Protein AF-A0A944F4M1-F1 (afdb_monomer)

Structure (mmCIF, N/CA/C/O backbone):
data_AF-A0A944F4M1-F1
#
_entry.id   AF-A0A944F4M1-F1
#
loop_
_atom_site.group_PDB
_atom_site.id
_atom_site.type_symbol
_atom_site.label_atom_id
_atom_site.label_alt_id
_atom_site.label_comp_id
_atom_site.label_asym_id
_atom_site.label_entity_id
_atom_site.label_seq_id
_atom_site.pdbx_PDB_ins_code
_atom_site.Cartn_x
_atom_site.Cartn_y
_atom_site.Cartn_z
_atom_site.occupancy
_atom_site.B_iso_or_equiv
_atom_site.auth_seq_id
_atom_site.auth_comp_id
_atom_site.auth_asym_id
_atom_site.auth_atom_id
_atom_site.pdbx_PDB_model_num
ATOM 1 N N . MET A 1 1 ? -13.261 4.292 -7.792 1.00 77.94 1 MET A N 1
ATOM 2 C CA . MET A 1 1 ? -12.041 3.896 -7.041 1.00 77.94 1 MET A CA 1
ATOM 3 C C . MET A 1 1 ? -10.824 4.730 -7.430 1.00 77.94 1 MET A C 1
ATOM 5 O O . MET A 1 1 ? -10.264 5.357 -6.546 1.00 77.94 1 MET A O 1
ATOM 9 N N . TRP A 1 2 ? -10.434 4.804 -8.712 1.00 87.19 2 TRP A N 1
ATOM 10 C CA . TRP A 1 2 ? -9.307 5.656 -9.142 1.00 87.19 2 TRP A CA 1
ATOM 11 C C . TRP A 1 2 ? -9.443 7.120 -8.691 1.00 87.19 2 TRP A C 1
ATOM 13 O O . TRP A 1 2 ? -8.500 7.665 -8.137 1.00 87.19 2 TRP A O 1
ATOM 23 N N . GLU A 1 3 ? -10.626 7.715 -8.842 1.00 89.75 3 GLU A N 1
ATOM 24 C CA . GLU A 1 3 ? -10.903 9.111 -8.458 1.00 89.75 3 GLU A CA 1
ATOM 25 C C . GLU A 1 3 ? -10.660 9.403 -6.971 1.00 89.75 3 GLU A C 1
ATOM 27 O O . GLU A 1 3 ? -10.276 10.510 -6.616 1.00 89.75 3 GLU A O 1
ATOM 32 N N . VAL A 1 4 ? -10.827 8.396 -6.108 1.00 89.00 4 VAL A N 1
ATOM 33 C CA . VAL A 1 4 ? -10.556 8.502 -4.667 1.00 89.00 4 VAL A CA 1
ATOM 34 C C . VAL A 1 4 ? -9.061 8.377 -4.384 1.00 89.00 4 VAL A C 1
ATOM 36 O O . VAL A 1 4 ? -8.522 9.085 -3.542 1.00 89.00 4 VAL A O 1
ATOM 39 N N . ILE A 1 5 ? -8.374 7.476 -5.088 1.00 91.19 5 ILE A N 1
ATOM 40 C CA . ILE A 1 5 ? -6.970 7.151 -4.813 1.00 91.19 5 ILE A CA 1
ATOM 41 C C . ILE A 1 5 ? -6.024 8.185 -5.420 1.00 91.19 5 ILE A C 1
ATOM 43 O O . ILE A 1 5 ? -5.050 8.562 -4.776 1.00 91.19 5 ILE A O 1
ATOM 47 N N . GLN A 1 6 ? -6.301 8.654 -6.639 1.00 90.81 6 GLN A N 1
ATOM 48 C CA . GLN A 1 6 ? -5.462 9.610 -7.364 1.00 90.81 6 GLN A CA 1
ATOM 49 C C . GLN A 1 6 ? -5.001 10.803 -6.504 1.00 90.81 6 GLN A C 1
ATOM 51 O O . GLN A 1 6 ? -3.796 11.059 -6.498 1.00 90.81 6 GLN A O 1
ATOM 56 N N . PRO A 1 7 ? -5.878 11.529 -5.779 1.00 91.94 7 PRO A N 1
ATOM 57 C CA . PRO A 1 7 ? -5.453 12.683 -4.981 1.00 91.94 7 PRO A CA 1
ATOM 58 C C . PRO A 1 7 ? -4.587 12.314 -3.767 1.00 91.94 7 PRO A C 1
ATOM 60 O O . PRO A 1 7 ? -3.880 13.171 -3.245 1.00 91.94 7 PRO A O 1
ATOM 63 N N . LEU A 1 8 ? -4.617 11.056 -3.317 1.00 90.88 8 LEU A N 1
ATOM 64 C CA . LEU A 1 8 ? -3.824 10.572 -2.181 1.00 90.88 8 LEU A CA 1
ATOM 65 C C . LEU A 1 8 ? -2.410 10.150 -2.591 1.00 90.88 8 LEU A C 1
ATOM 67 O O . LEU A 1 8 ? -1.521 10.030 -1.741 1.00 90.88 8 LEU A O 1
ATOM 71 N N . LEU A 1 9 ? -2.193 9.911 -3.887 1.00 89.50 9 LEU A N 1
ATOM 72 C CA . LEU A 1 9 ? -0.884 9.547 -4.400 1.00 89.50 9 LEU A CA 1
ATOM 73 C C . LEU A 1 9 ? 0.097 10.716 -4.234 1.00 89.50 9 LEU A C 1
ATOM 75 O O . LEU A 1 9 ? -0.278 11.882 -4.371 1.00 89.50 9 LEU A O 1
ATOM 79 N N . PRO A 1 10 ? 1.376 10.431 -3.940 1.00 84.81 10 PRO A N 1
ATOM 80 C CA . PRO A 1 10 ? 2.358 11.473 -3.698 1.00 84.81 10 PRO A CA 1
ATOM 81 C C . PRO A 1 10 ? 2.512 12.369 -4.930 1.00 84.81 10 PRO A C 1
ATOM 83 O O . PRO A 1 10 ? 2.929 11.910 -6.001 1.00 84.81 10 PRO A O 1
ATOM 86 N N . VAL A 1 11 ? 2.216 13.660 -4.746 1.00 78.19 11 VAL A N 1
ATOM 87 C CA . VAL A 1 11 ? 2.408 14.685 -5.773 1.00 78.19 11 VAL A CA 1
ATOM 88 C C . VAL A 1 11 ? 3.885 14.740 -6.134 1.00 78.19 11 VAL A C 1
ATOM 90 O O . VAL A 1 11 ? 4.774 14.798 -5.281 1.00 78.19 11 VAL A O 1
ATOM 93 N N . ARG A 1 12 ? 4.154 14.675 -7.434 1.00 71.12 12 ARG A N 1
ATOM 94 C CA . ARG A 1 12 ? 5.515 14.648 -7.953 1.00 71.12 12 ARG A CA 1
ATOM 95 C C . ARG A 1 12 ? 6.082 16.058 -7.947 1.00 71.12 12 ARG A C 1
ATOM 97 O O . ARG A 1 12 ? 5.640 16.904 -8.715 1.00 71.12 12 ARG A O 1
ATOM 104 N N . ASP A 1 13 ? 7.116 16.272 -7.147 1.00 68.81 13 ASP A N 1
ATOM 105 C CA . ASP A 1 13 ? 7.935 17.469 -7.261 1.00 68.81 13 ASP A CA 1
ATOM 106 C C . ASP A 1 13 ? 9.000 17.258 -8.348 1.00 68.81 13 ASP A C 1
ATOM 108 O O . ASP A 1 13 ? 10.052 16.669 -8.104 1.00 68.81 13 ASP A O 1
ATOM 112 N N . LEU A 1 14 ? 8.702 17.702 -9.573 1.00 67.81 14 LEU A N 1
ATOM 113 C CA . LEU A 1 14 ? 9.633 17.625 -10.707 1.00 67.81 14 LEU A CA 1
ATOM 114 C C . LEU A 1 14 ? 10.860 18.538 -10.525 1.00 67.81 14 LEU A C 1
ATOM 116 O O . LEU A 1 14 ? 11.856 18.355 -11.221 1.00 67.81 14 LEU A O 1
ATOM 120 N N . ARG A 1 15 ? 10.817 19.494 -9.582 1.00 66.06 15 ARG A N 1
ATOM 121 C CA . ARG A 1 15 ? 11.923 20.424 -9.301 1.00 66.06 15 ARG A CA 1
ATOM 122 C C . ARG A 1 15 ? 13.016 19.780 -8.456 1.00 66.06 15 ARG A C 1
ATOM 124 O O . ARG A 1 15 ? 14.172 20.165 -8.569 1.00 66.06 15 ARG A O 1
ATOM 131 N N . LYS A 1 16 ? 12.678 18.759 -7.661 1.00 65.25 16 LYS A N 1
ATOM 132 C CA . LYS A 1 16 ? 13.641 17.963 -6.874 1.00 65.25 16 LYS A CA 1
ATOM 133 C C . LYS A 1 16 ? 14.466 16.983 -7.718 1.00 65.25 16 LYS A C 1
ATOM 135 O O . LYS A 1 16 ? 15.233 16.196 -7.170 1.00 65.25 16 LYS A O 1
ATOM 140 N N . GLY A 1 17 ? 14.323 17.041 -9.042 1.00 56.00 17 GLY A N 1
ATOM 141 C CA . GLY A 1 17 ? 14.963 16.122 -9.968 1.00 56.00 17 GLY A CA 1
ATOM 142 C C . GLY A 1 17 ? 14.276 14.756 -10.010 1.00 56.00 17 GLY A C 1
ATOM 143 O O . GLY A 1 17 ? 13.506 14.364 -9.132 1.00 56.00 17 GLY A O 1
ATOM 144 N N . GLY A 1 18 ? 14.551 14.025 -11.085 1.00 61.06 18 GLY A N 1
ATOM 145 C CA . GLY A 1 18 ? 13.953 12.726 -11.373 1.00 61.06 18 GLY A CA 1
ATOM 146 C C . GLY A 1 18 ? 13.394 12.692 -12.787 1.00 61.06 18 GLY A C 1
ATOM 147 O O . GLY A 1 18 ? 12.592 13.540 -13.172 1.00 61.06 18 GLY A O 1
ATOM 148 N N . GLY A 1 19 ? 13.828 11.702 -13.565 1.00 62.22 19 GLY A N 1
ATOM 149 C CA . GLY A 1 19 ? 13.368 11.525 -14.938 1.00 62.22 19 GLY A CA 1
ATOM 150 C C . GLY A 1 19 ? 11.849 11.357 -15.042 1.00 62.22 19 GLY A C 1
ATOM 151 O O . GLY A 1 19 ? 11.146 11.028 -14.076 1.00 62.22 19 GLY A O 1
ATOM 152 N N . VAL A 1 20 ? 11.334 11.554 -16.256 1.00 66.44 20 VAL A N 1
ATOM 153 C CA . VAL A 1 20 ? 9.941 11.237 -16.585 1.00 66.44 20 VAL A CA 1
ATOM 154 C C . VAL A 1 20 ? 9.683 9.774 -16.211 1.00 66.44 20 VAL A C 1
ATOM 156 O O . VAL A 1 20 ? 10.492 8.889 -16.497 1.00 66.44 20 VAL A O 1
ATOM 159 N N . ARG A 1 21 ? 8.571 9.503 -15.513 1.00 71.44 21 ARG A N 1
ATOM 160 C CA . ARG A 1 21 ? 8.239 8.116 -15.170 1.00 71.44 21 ARG A CA 1
ATOM 161 C C . ARG A 1 21 ? 7.888 7.414 -16.471 1.00 71.44 21 ARG A C 1
ATOM 163 O O . ARG A 1 21 ? 7.011 7.877 -17.187 1.00 71.44 21 ARG A O 1
ATOM 170 N N . LYS A 1 22 ? 8.517 6.266 -16.712 1.00 80.50 22 LYS A N 1
ATOM 171 C CA . LYS A 1 22 ? 8.159 5.380 -17.824 1.00 80.50 22 LYS A CA 1
ATOM 172 C C . LYS A 1 22 ? 6.710 4.875 -17.734 1.00 80.50 22 LYS A C 1
ATOM 174 O O . LYS A 1 22 ? 6.110 4.576 -18.755 1.00 80.50 22 LYS A O 1
ATOM 179 N N . TYR A 1 23 ? 6.155 4.784 -16.523 1.00 85.06 23 TYR A N 1
ATOM 180 C CA . TYR A 1 23 ? 4.823 4.236 -16.266 1.00 85.06 23 TYR A CA 1
ATOM 181 C C . TYR A 1 23 ? 3.956 5.241 -15.506 1.00 85.06 23 TYR A C 1
ATOM 183 O O . TYR A 1 23 ? 4.428 5.867 -14.552 1.00 85.06 23 TYR A O 1
ATOM 191 N N . GLY A 1 24 ? 2.699 5.379 -15.928 1.00 88.50 24 GLY A N 1
ATOM 192 C CA . GLY A 1 24 ? 1.701 6.195 -15.240 1.00 88.50 24 GLY A CA 1
ATOM 193 C C . GLY A 1 24 ? 1.227 5.558 -13.934 1.00 88.50 24 GLY A C 1
ATOM 194 O O . GLY A 1 24 ? 1.294 4.342 -13.759 1.00 88.50 24 GLY A O 1
ATOM 195 N N . ASP A 1 25 ? 0.716 6.384 -13.026 1.00 89.31 25 ASP A N 1
ATOM 196 C CA . ASP A 1 25 ? 0.320 5.959 -11.677 1.00 89.31 25 ASP A CA 1
ATOM 197 C C . ASP A 1 25 ? -0.833 4.948 -11.683 1.00 89.31 25 ASP A C 1
ATOM 199 O O . ASP A 1 25 ? -0.866 4.036 -10.859 1.00 89.31 25 ASP A O 1
ATOM 203 N N . ARG A 1 26 ? -1.733 5.054 -12.665 1.00 91.88 26 ARG A N 1
ATOM 204 C CA . ARG A 1 26 ? -2.825 4.098 -12.854 1.00 91.88 26 ARG A CA 1
ATOM 205 C C . ARG A 1 26 ? -2.319 2.699 -13.198 1.00 91.88 26 ARG A C 1
ATOM 207 O O . ARG A 1 26 ? -2.710 1.748 -12.542 1.00 91.88 26 ARG A O 1
ATOM 214 N N . LEU A 1 27 ? -1.365 2.587 -14.125 1.00 93.25 27 LEU A N 1
ATOM 215 C CA . LEU A 1 27 ? -0.768 1.298 -14.491 1.00 93.25 27 LEU A CA 1
ATOM 216 C C . LEU A 1 27 ? -0.016 0.658 -13.313 1.00 93.25 27 LEU A C 1
ATOM 218 O O . LEU A 1 27 ? -0.022 -0.564 -13.162 1.00 93.25 27 LEU A O 1
ATOM 222 N N . VAL A 1 28 ? 0.621 1.476 -12.466 1.00 92.56 28 VAL A N 1
ATOM 223 C CA . VAL A 1 28 ? 1.244 1.001 -11.221 1.00 92.56 28 VAL A CA 1
ATOM 224 C C . VAL A 1 28 ? 0.186 0.398 -10.296 1.00 92.56 28 VAL A C 1
ATOM 226 O O . VAL A 1 28 ? 0.374 -0.719 -9.819 1.00 92.56 28 VAL A O 1
ATOM 229 N N . LEU A 1 29 ? -0.925 1.105 -10.064 1.00 93.81 29 LEU A N 1
ATOM 230 C CA . LEU A 1 29 ? -2.020 0.591 -9.239 1.00 93.81 29 LEU A CA 1
ATOM 231 C C . LEU A 1 29 ? -2.647 -0.668 -9.827 1.00 93.81 29 LEU A C 1
ATOM 233 O O . 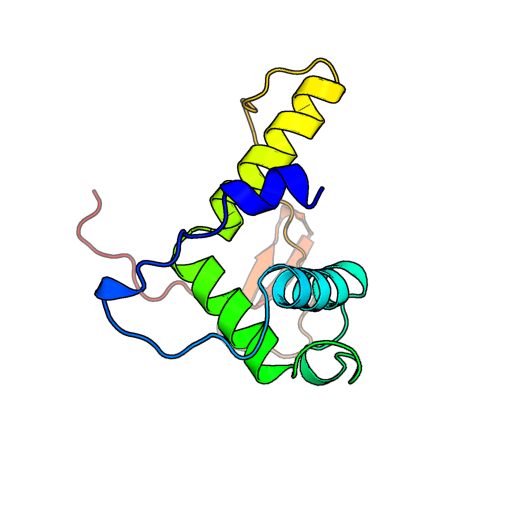LEU A 1 29 ? -2.814 -1.630 -9.090 1.00 93.81 29 LEU A O 1
ATOM 237 N N . ASP A 1 30 ? -2.941 -0.692 -11.126 1.00 95.25 30 ASP A N 1
ATOM 238 C CA . ASP A 1 30 ? -3.543 -1.851 -11.792 1.00 95.25 30 ASP A CA 1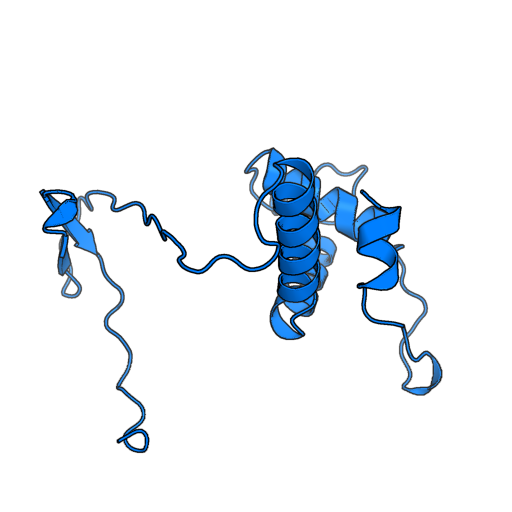
ATOM 239 C C . ASP A 1 30 ? -2.645 -3.089 -11.636 1.00 95.25 30 ASP A C 1
ATOM 241 O O . ASP A 1 30 ? -3.115 -4.168 -11.274 1.00 95.25 30 ASP A O 1
ATOM 245 N N . SER A 1 31 ? -1.327 -2.909 -11.786 1.00 95.75 31 SER A N 1
ATOM 246 C CA . SER A 1 31 ? -0.332 -3.968 -11.572 1.00 95.75 31 SER A CA 1
ATOM 247 C C . SER A 1 31 ? -0.315 -4.475 -10.127 1.00 95.75 31 SER A C 1
ATOM 249 O O . SER A 1 31 ? -0.275 -5.679 -9.884 1.00 95.75 31 SER A O 1
ATOM 251 N N . VAL A 1 32 ? -0.359 -3.568 -9.146 1.00 94.81 32 VAL A N 1
ATOM 252 C CA . VAL A 1 32 ? -0.382 -3.937 -7.723 1.00 94.81 32 VAL A CA 1
ATOM 253 C C . VAL A 1 32 ? -1.700 -4.616 -7.351 1.00 94.81 32 VAL A C 1
ATOM 255 O O . VAL A 1 32 ? -1.692 -5.651 -6.686 1.00 94.81 32 VAL A O 1
ATOM 258 N N . PHE A 1 33 ? -2.834 -4.076 -7.794 1.00 94.50 33 PHE A N 1
ATOM 259 C CA . PHE A 1 33 ? -4.151 -4.637 -7.517 1.00 94.50 33 PHE A CA 1
ATOM 260 C C . PHE A 1 33 ? -4.347 -5.997 -8.161 1.00 94.50 33 PHE A C 1
ATOM 262 O O . PHE A 1 33 ? -4.979 -6.849 -7.543 1.00 94.50 33 PHE A O 1
ATOM 269 N N . TYR A 1 34 ? -3.755 -6.246 -9.329 1.00 96.25 34 TYR A N 1
ATOM 270 C CA . TYR A 1 34 ? -3.742 -7.581 -9.908 1.00 96.25 34 TYR A CA 1
ATOM 271 C C . TYR A 1 34 ? -3.111 -8.599 -8.948 1.00 96.25 34 TYR A C 1
ATOM 273 O O . TYR A 1 34 ? -3.718 -9.632 -8.656 1.00 96.25 34 TYR A O 1
ATOM 281 N N . VAL A 1 35 ? -1.931 -8.294 -8.397 1.00 96.56 35 VAL A N 1
ATOM 282 C CA . VAL A 1 35 ? -1.243 -9.168 -7.429 1.00 96.56 35 VAL A CA 1
ATOM 283 C C . VAL A 1 35 ? -2.070 -9.336 -6.157 1.00 96.56 35 VAL A C 1
ATOM 285 O O . VAL A 1 35 ? -2.272 -10.458 -5.704 1.00 96.56 35 VAL A O 1
ATOM 288 N N . LEU A 1 36 ? -2.596 -8.242 -5.598 1.00 93.31 36 LEU A N 1
ATOM 289 C CA . LEU A 1 36 ? -3.387 -8.283 -4.363 1.00 93.31 36 LEU A CA 1
ATOM 290 C C . LEU A 1 36 ? -4.704 -9.052 -4.529 1.00 93.31 36 LEU A C 1
ATOM 292 O O . LEU A 1 36 ? -5.134 -9.737 -3.605 1.00 93.31 36 LEU A O 1
ATOM 296 N N . ARG A 1 37 ? -5.345 -8.954 -5.698 1.00 94.88 37 ARG A N 1
ATOM 297 C CA . ARG A 1 37 ? -6.615 -9.628 -5.984 1.00 94.88 37 ARG A CA 1
ATOM 298 C C . ARG A 1 37 ? -6.430 -11.107 -6.302 1.00 94.88 37 ARG A C 1
ATOM 300 O O . ARG A 1 37 ? -7.243 -11.914 -5.865 1.00 94.88 37 ARG A O 1
ATOM 307 N N . SER A 1 38 ? -5.411 -11.445 -7.090 1.00 95.62 38 SER A N 1
ATOM 308 C CA . SER A 1 38 ? -5.151 -12.824 -7.522 1.00 95.62 38 SER A CA 1
ATOM 309 C C . SER A 1 38 ? -4.362 -13.640 -6.498 1.00 95.62 38 SER A C 1
ATOM 311 O O . SER A 1 38 ? -4.423 -14.865 -6.522 1.00 95.62 38 SER A O 1
ATOM 313 N N . GLY A 1 39 ? -3.589 -12.982 -5.629 1.00 94.00 39 GLY A N 1
ATOM 314 C CA . GLY A 1 39 ? -2.632 -13.640 -4.743 1.00 94.00 39 GLY A CA 1
ATOM 315 C C . GLY A 1 39 ? -1.442 -14.263 -5.481 1.00 94.00 39 GLY A C 1
ATOM 316 O O . GLY A 1 39 ? -0.715 -15.066 -4.896 1.00 94.00 39 GLY A O 1
ATOM 317 N N . CYS A 1 40 ? -1.232 -13.939 -6.764 1.00 94.44 40 CYS A N 1
ATOM 318 C CA . CYS A 1 40 ? -0.132 -14.507 -7.532 1.00 94.44 40 CYS A CA 1
ATOM 319 C C . CYS A 1 40 ? 1.227 -14.000 -7.028 1.00 94.44 40 CYS A C 1
ATOM 321 O O . CYS A 1 40 ? 1.355 -12.925 -6.441 1.00 94.44 40 CYS A O 1
ATOM 323 N N . GLN A 1 41 ? 2.293 -14.750 -7.303 1.00 96.19 41 GLN A N 1
ATOM 324 C CA . GLN A 1 41 ? 3.645 -14.250 -7.058 1.00 96.19 41 GLN A CA 1
ATOM 325 C C . GLN A 1 41 ? 3.929 -13.049 -7.969 1.00 96.19 41 GLN A C 1
ATOM 327 O O . GLN A 1 41 ? 3.500 -13.036 -9.120 1.00 96.19 41 GLN A O 1
ATOM 332 N N . TRP A 1 42 ? 4.726 -12.080 -7.508 1.00 95.56 42 TRP A N 1
ATOM 333 C CA . TRP A 1 42 ? 5.095 -10.905 -8.314 1.00 95.56 42 TRP A CA 1
ATOM 334 C C . TRP A 1 42 ? 5.652 -11.278 -9.694 1.00 95.56 42 TRP A C 1
ATOM 336 O O . TRP A 1 42 ? 5.274 -10.679 -10.690 1.00 95.56 42 TRP A O 1
ATOM 346 N N . ARG A 1 43 ? 6.495 -12.314 -9.778 1.00 96.06 43 ARG A N 1
ATOM 347 C CA . ARG A 1 43 ? 7.088 -12.787 -11.045 1.00 96.06 43 ARG A CA 1
ATOM 348 C C . ARG A 1 43 ? 6.075 -13.360 -12.044 1.00 96.06 43 ARG A C 1
ATOM 350 O O . ARG A 1 43 ? 6.415 -13.500 -13.211 1.00 96.06 43 ARG A O 1
ATOM 357 N N . MET A 1 44 ? 4.866 -13.678 -11.585 1.00 95.88 44 MET A N 1
ATOM 358 C CA . MET A 1 44 ? 3.760 -14.177 -12.407 1.00 95.88 44 MET A CA 1
ATOM 359 C C . MET A 1 44 ? 2.859 -13.053 -12.924 1.00 95.88 44 MET A C 1
ATOM 361 O O . MET A 1 44 ? 1.830 -13.336 -13.533 1.00 95.88 44 MET A O 1
ATOM 365 N N . LEU A 1 45 ? 3.214 -11.791 -12.668 1.00 96.19 45 LEU A N 1
ATOM 366 C CA . LEU A 1 45 ? 2.470 -10.655 -13.186 1.00 96.19 45 LEU A CA 1
ATOM 367 C C . LEU A 1 45 ? 2.417 -10.722 -14.730 1.00 96.19 45 LEU A C 1
ATOM 369 O O . LEU A 1 45 ? 3.467 -10.893 -15.362 1.00 96.19 45 LEU A O 1
ATOM 373 N N . PRO A 1 46 ? 1.223 -10.604 -15.336 1.00 95.06 46 PRO A N 1
ATOM 374 C CA . PRO A 1 46 ? 1.054 -10.566 -16.783 1.00 95.06 46 PRO A CA 1
ATOM 375 C C . PRO A 1 46 ? 1.903 -9.485 -17.474 1.00 95.06 46 PRO A C 1
ATOM 377 O O . PRO A 1 46 ? 2.223 -8.451 -16.888 1.00 95.06 46 PRO A O 1
ATOM 380 N N . ARG A 1 47 ? 2.297 -9.733 -18.731 1.00 91.44 47 ARG A N 1
ATOM 381 C CA . ARG A 1 47 ? 3.226 -8.866 -19.492 1.00 91.44 47 ARG A CA 1
ATOM 382 C C . ARG A 1 47 ? 2.578 -7.602 -20.069 1.00 91.44 47 ARG A C 1
ATOM 384 O O . ARG A 1 47 ? 3.299 -6.702 -20.485 1.00 91.44 47 ARG A O 1
ATOM 391 N N . ASP A 1 48 ? 1.254 -7.573 -20.141 1.00 93.69 48 ASP A N 1
ATOM 392 C CA . ASP A 1 48 ? 0.424 -6.414 -20.492 1.00 93.69 48 ASP A CA 1
ATOM 393 C C . ASP A 1 48 ? 0.375 -5.370 -19.365 1.00 93.69 48 ASP A C 1
ATOM 395 O O . ASP A 1 48 ? 0.138 -4.188 -19.616 1.00 93.69 48 ASP A O 1
ATOM 399 N N . LEU A 1 49 ? 0.660 -5.791 -18.131 1.00 94.56 49 LEU A N 1
ATOM 400 C CA . LEU A 1 49 ? 0.863 -4.911 -16.987 1.00 94.56 49 LEU A CA 1
ATOM 401 C C . LEU A 1 49 ? 2.325 -4.454 -16.895 1.00 94.56 49 LEU A C 1
ATOM 403 O O . LEU A 1 49 ? 3.178 -4.778 -17.725 1.00 94.56 49 LEU A O 1
ATOM 407 N N . MET A 1 50 ? 2.640 -3.637 -15.887 1.00 93.94 50 MET A N 1
ATOM 408 C CA . MET A 1 50 ? 4.012 -3.169 -15.726 1.00 93.94 50 MET A CA 1
ATOM 409 C C . MET A 1 50 ? 4.946 -4.344 -15.366 1.00 93.94 50 MET A C 1
ATOM 411 O O . MET A 1 50 ? 4.518 -5.283 -14.701 1.00 93.94 50 MET A O 1
ATOM 415 N N . PRO A 1 51 ? 6.245 -4.282 -15.711 1.00 94.81 51 PRO A N 1
ATOM 416 C CA . PRO A 1 51 ? 7.211 -5.287 -15.278 1.00 94.81 51 PRO A CA 1
ATOM 417 C C . PRO A 1 51 ? 7.192 -5.502 -13.760 1.00 94.81 51 PRO A C 1
ATOM 419 O O . PRO A 1 51 ? 7.132 -4.541 -12.985 1.00 94.81 51 PRO A O 1
ATOM 422 N N . TRP A 1 52 ? 7.253 -6.766 -13.334 1.00 95.06 52 TRP A N 1
ATOM 423 C CA . TRP A 1 52 ? 7.072 -7.149 -11.931 1.00 95.06 52 TRP A CA 1
ATOM 424 C C . TRP A 1 52 ? 8.034 -6.440 -10.969 1.00 95.06 52 TRP A C 1
ATOM 426 O O . TRP A 1 52 ? 7.659 -6.100 -9.848 1.00 95.06 52 TRP A O 1
ATOM 436 N N . ASP A 1 53 ? 9.271 -6.197 -11.399 1.00 94.69 53 ASP A N 1
ATOM 437 C CA . ASP A 1 53 ? 10.322 -5.541 -10.624 1.00 94.69 53 ASP A CA 1
ATOM 438 C C . ASP A 1 53 ? 9.987 -4.064 -10.391 1.00 94.69 53 ASP A C 1
ATOM 440 O O . ASP A 1 53 ? 10.132 -3.541 -9.282 1.00 94.69 53 ASP A O 1
ATOM 444 N N . ALA A 1 54 ? 9.461 -3.399 -11.420 1.00 93.25 54 ALA A N 1
ATOM 445 C CA . ALA A 1 54 ? 8.993 -2.030 -11.332 1.00 93.25 54 ALA A CA 1
ATOM 446 C C . ALA A 1 54 ? 7.734 -1.921 -10.457 1.00 93.25 54 ALA A C 1
ATOM 448 O O . ALA A 1 54 ? 7.680 -1.012 -9.624 1.00 93.25 54 ALA A O 1
ATOM 449 N N . ALA A 1 55 ? 6.778 -2.852 -10.585 1.00 94.25 55 ALA A N 1
ATOM 450 C CA . ALA A 1 55 ? 5.579 -2.905 -9.736 1.00 94.25 55 ALA A CA 1
ATOM 451 C C . ALA A 1 55 ? 5.960 -3.060 -8.270 1.00 94.25 55 ALA A C 1
ATOM 453 O O . ALA A 1 55 ? 5.569 -2.254 -7.425 1.00 94.25 55 ALA A O 1
ATOM 454 N N . HIS A 1 56 ? 6.804 -4.048 -7.980 1.00 94.56 56 HIS A N 1
ATOM 455 C CA . HIS A 1 56 ? 7.256 -4.333 -6.630 1.00 94.56 56 HIS A CA 1
ATOM 456 C C . HIS A 1 56 ? 8.051 -3.166 -6.027 1.00 94.56 56 HIS A C 1
ATOM 458 O O . HIS A 1 56 ? 7.881 -2.830 -4.851 1.00 94.56 56 HIS A O 1
ATOM 464 N N . ARG A 1 57 ? 8.889 -2.491 -6.826 1.00 93.81 57 ARG A N 1
ATOM 465 C CA . ARG A 1 57 ? 9.620 -1.295 -6.388 1.00 93.81 57 ARG A CA 1
ATOM 466 C C . ARG A 1 57 ? 8.673 -0.158 -6.014 1.00 93.81 57 ARG A C 1
ATOM 468 O O . ARG A 1 57 ? 8.879 0.470 -4.977 1.00 93.81 57 ARG A O 1
ATOM 475 N N . TRP A 1 58 ? 7.652 0.112 -6.828 1.00 92.06 58 TRP A N 1
ATOM 476 C CA . TRP A 1 58 ? 6.658 1.144 -6.520 1.00 92.06 58 TRP A CA 1
ATOM 477 C C . TRP A 1 58 ? 5.826 0.791 -5.299 1.00 92.06 58 TRP A C 1
ATOM 479 O O . TRP A 1 58 ? 5.710 1.620 -4.401 1.00 92.06 58 TRP A O 1
ATOM 489 N N . PHE A 1 59 ? 5.347 -0.449 -5.219 1.00 94.12 59 PHE A N 1
ATOM 490 C CA . PHE A 1 59 ? 4.649 -0.954 -4.046 1.00 94.12 59 PHE A CA 1
ATOM 491 C C . PHE A 1 59 ? 5.478 -0.744 -2.773 1.00 94.12 59 PHE A C 1
ATOM 493 O O . PHE A 1 59 ? 4.990 -0.170 -1.804 1.00 94.12 59 PHE A O 1
ATOM 500 N N . THR A 1 60 ? 6.754 -1.137 -2.799 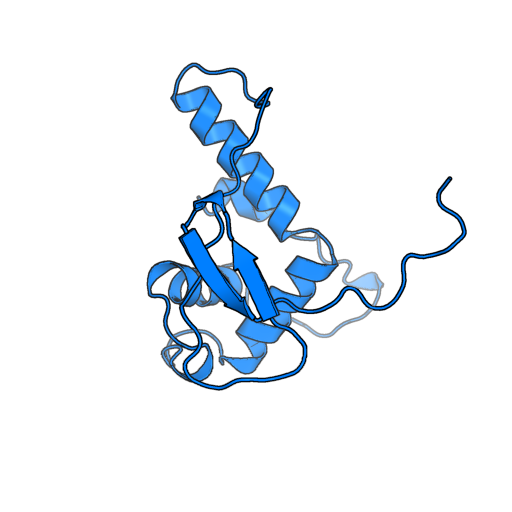1.00 94.31 60 THR A N 1
ATOM 501 C CA . THR A 1 60 ? 7.666 -0.998 -1.655 1.00 94.31 60 THR A CA 1
ATOM 502 C C . THR A 1 60 ? 7.928 0.464 -1.308 1.00 94.31 60 THR A C 1
ATOM 504 O O . THR A 1 60 ? 7.970 0.818 -0.132 1.00 94.31 60 THR A O 1
ATOM 507 N N . LYS A 1 61 ? 8.094 1.330 -2.313 1.00 92.81 61 LYS A N 1
ATOM 508 C CA . LYS A 1 61 ? 8.281 2.768 -2.101 1.00 92.81 61 LYS A CA 1
ATOM 509 C C . LYS A 1 61 ? 7.063 3.385 -1.413 1.00 92.81 61 LYS A C 1
ATOM 511 O O . LYS A 1 61 ? 7.228 4.018 -0.378 1.00 92.81 61 LYS A O 1
ATOM 516 N N . TRP A 1 62 ? 5.869 3.122 -1.940 1.00 93.38 62 TRP A N 1
ATOM 517 C CA . TRP A 1 62 ? 4.605 3.621 -1.394 1.00 93.38 62 TRP A CA 1
ATOM 518 C C . TRP A 1 62 ? 4.244 3.039 -0.029 1.00 93.38 62 TRP A C 1
ATOM 520 O O . TRP A 1 62 ? 3.501 3.637 0.743 1.00 93.38 62 TRP A O 1
ATOM 530 N N . ARG A 1 63 ? 4.800 1.873 0.298 1.00 94.25 63 ARG A N 1
ATOM 531 C CA . ARG A 1 63 ? 4.724 1.308 1.645 1.00 94.25 63 ARG A CA 1
ATOM 532 C C . ARG A 1 63 ? 5.598 2.075 2.626 1.00 94.25 63 ARG A C 1
ATOM 534 O O . ARG A 1 63 ? 5.190 2.307 3.750 1.00 94.25 63 ARG A O 1
ATOM 541 N N . ARG A 1 64 ? 6.811 2.446 2.213 1.00 93.69 64 ARG A N 1
ATOM 542 C CA . ARG A 1 64 ? 7.769 3.148 3.079 1.00 93.69 64 ARG A CA 1
ATOM 543 C C . ARG A 1 64 ? 7.389 4.603 3.329 1.00 93.69 64 ARG A C 1
ATOM 545 O O . ARG A 1 64 ? 7.721 5.124 4.382 1.00 93.69 64 ARG A O 1
ATOM 552 N N . ASP A 1 65 ? 6.741 5.252 2.367 1.00 92.38 65 ASP A N 1
ATOM 553 C CA . ASP A 1 65 ? 6.324 6.654 2.478 1.00 92.38 65 ASP A CA 1
ATOM 554 C C . ASP A 1 65 ? 4.896 6.839 3.039 1.00 92.38 65 ASP A C 1
ATOM 556 O O . ASP A 1 65 ? 4.388 7.960 3.056 1.00 92.38 65 ASP A O 1
ATOM 560 N N . GLY A 1 66 ? 4.241 5.756 3.481 1.00 94.44 66 GLY A N 1
ATOM 561 C CA . GLY A 1 66 ? 2.897 5.789 4.071 1.00 94.44 66 GLY A CA 1
ATOM 562 C C . GLY A 1 66 ? 1.771 6.089 3.074 1.00 94.44 66 GLY A C 1
ATOM 563 O O . GLY A 1 66 ? 0.647 6.403 3.465 1.00 94.44 66 GLY A O 1
ATOM 564 N N . THR A 1 67 ? 2.029 6.034 1.763 1.00 94.44 67 THR A N 1
ATOM 565 C CA . THR A 1 67 ? 0.976 6.201 0.747 1.00 94.44 67 THR A CA 1
ATOM 566 C C . THR A 1 67 ? -0.083 5.108 0.856 1.00 94.44 67 THR A C 1
ATOM 568 O O . THR A 1 67 ? -1.270 5.416 0.775 1.00 94.44 67 THR A O 1
ATOM 571 N N . TRP A 1 68 ? 0.312 3.850 1.074 1.00 94.50 68 TRP A N 1
ATOM 572 C CA . TRP A 1 68 ? -0.667 2.767 1.224 1.00 94.50 68 TRP A CA 1
ATOM 573 C C . TRP A 1 68 ? -1.543 2.914 2.463 1.00 94.50 68 TRP A C 1
ATOM 575 O O . TRP A 1 68 ? -2.726 2.607 2.370 1.00 94.50 68 TRP A O 1
ATOM 585 N N . ASP A 1 69 ? -0.999 3.427 3.567 1.00 94.19 69 ASP A N 1
ATOM 586 C CA . ASP A 1 69 ? -1.765 3.655 4.795 1.00 94.19 69 ASP A CA 1
ATOM 587 C C . ASP A 1 69 ? -2.846 4.714 4.553 1.00 94.19 69 ASP A C 1
ATOM 589 O O . ASP A 1 69 ? -4.026 4.456 4.764 1.00 94.19 69 ASP A O 1
ATOM 593 N N . ARG A 1 70 ? -2.479 5.848 3.937 1.00 94.81 70 ARG A N 1
ATOM 594 C CA . ARG A 1 70 ? -3.438 6.902 3.554 1.00 94.81 70 ARG A CA 1
ATOM 595 C C . ARG A 1 70 ? -4.536 6.396 2.618 1.00 94.81 70 ARG A C 1
ATOM 597 O O . ARG A 1 70 ? -5.703 6.742 2.786 1.00 94.81 70 ARG A O 1
ATOM 604 N N . VAL A 1 71 ? -4.168 5.585 1.623 1.00 93.75 71 VAL A N 1
ATOM 605 C CA . VAL A 1 71 ? -5.136 4.976 0.697 1.00 93.75 71 VAL A CA 1
ATOM 606 C C . VAL A 1 71 ? -6.063 4.013 1.435 1.00 93.75 71 VAL A C 1
ATOM 608 O O . VAL A 1 71 ? -7.274 4.050 1.226 1.00 93.75 71 VAL A O 1
ATOM 611 N N . HIS A 1 72 ? -5.512 3.161 2.296 1.00 93.06 72 HIS A N 1
ATOM 612 C CA . HIS A 1 72 ? -6.284 2.213 3.086 1.00 93.06 72 HIS A CA 1
ATOM 613 C C . HIS A 1 72 ? -7.270 2.927 4.018 1.00 93.06 72 HIS A C 1
ATOM 615 O O . HIS A 1 72 ? -8.447 2.565 4.049 1.00 93.06 72 HIS A O 1
ATOM 621 N N . ASP A 1 73 ? -6.821 3.963 4.722 1.00 93.62 73 ASP A N 1
ATOM 622 C CA . ASP A 1 73 ? -7.635 4.702 5.685 1.00 93.62 73 ASP A CA 1
ATOM 623 C C . ASP A 1 73 ? -8.816 5.404 5.018 1.00 93.62 73 ASP A C 1
ATOM 625 O O . ASP A 1 73 ? -9.942 5.297 5.509 1.00 93.62 73 ASP A O 1
ATOM 629 N N . GLU A 1 74 ? -8.603 6.041 3.863 1.00 94.69 74 GLU A N 1
ATOM 630 C CA . GLU A 1 74 ? -9.687 6.689 3.120 1.00 94.69 74 GLU A CA 1
ATOM 631 C C . GLU A 1 74 ? -10.701 5.671 2.582 1.00 94.69 74 GLU A C 1
ATOM 633 O O . GLU A 1 74 ? -11.912 5.867 2.707 1.00 94.69 74 GLU A O 1
ATOM 638 N N . LEU A 1 75 ? -10.237 4.542 2.034 1.00 93.19 75 LEU A N 1
ATOM 639 C CA . LEU A 1 75 ? -11.138 3.485 1.567 1.00 93.19 75 LEU A CA 1
ATOM 640 C C . LEU A 1 75 ? -11.944 2.885 2.728 1.00 93.19 75 LEU A C 1
ATOM 642 O O . LEU A 1 75 ? -13.160 2.715 2.616 1.00 93.19 75 LEU A O 1
ATOM 646 N N . ARG A 1 76 ? -11.295 2.619 3.868 1.00 93.50 76 ARG A N 1
ATOM 647 C CA . ARG A 1 76 ? -11.946 2.159 5.103 1.00 93.50 76 ARG A CA 1
ATOM 648 C C . ARG A 1 76 ? -13.011 3.156 5.557 1.00 93.50 76 ARG A C 1
ATOM 650 O O . ARG A 1 76 ? -14.131 2.746 5.863 1.00 93.50 76 ARG A O 1
ATOM 657 N N . ARG A 1 77 ? -12.684 4.452 5.573 1.00 94.75 77 ARG A N 1
ATOM 658 C CA . ARG A 1 77 ? -13.594 5.539 5.953 1.00 94.75 77 ARG A CA 1
ATOM 659 C C . ARG A 1 77 ? -14.862 5.525 5.095 1.00 94.75 77 ARG A C 1
ATOM 661 O O . ARG A 1 77 ? -15.965 5.531 5.638 1.00 94.75 77 ARG A O 1
ATOM 668 N N . GLN A 1 78 ? -14.718 5.430 3.771 1.00 94.06 78 GLN A N 1
ATOM 669 C CA . GLN A 1 78 ? -15.859 5.391 2.847 1.00 94.06 78 GLN A CA 1
ATOM 670 C C . GLN A 1 78 ? -16.733 4.152 3.033 1.00 94.06 78 GLN A C 1
ATOM 672 O O . GLN A 1 78 ? -17.956 4.271 3.072 1.00 94.06 78 GLN A O 1
ATOM 677 N N . VAL A 1 79 ? -16.125 2.974 3.209 1.00 94.56 79 VAL A N 1
ATOM 678 C CA . VAL A 1 79 ? -16.873 1.733 3.469 1.00 94.56 79 VAL A CA 1
ATOM 679 C C . VAL A 1 79 ? -17.691 1.843 4.758 1.00 94.56 79 VAL A C 1
ATOM 681 O O . VAL A 1 79 ? -18.838 1.403 4.801 1.00 94.56 79 VAL A O 1
ATOM 684 N N . ARG A 1 80 ? -17.134 2.456 5.809 1.00 95.19 80 ARG A N 1
ATOM 685 C CA . ARG A 1 80 ? -17.831 2.631 7.091 1.00 95.19 80 ARG A CA 1
ATOM 686 C C . ARG A 1 80 ? -18.992 3.615 6.992 1.00 95.19 80 ARG A C 1
ATOM 688 O O . ARG A 1 80 ? -20.083 3.284 7.452 1.00 95.19 80 ARG A O 1
ATOM 695 N N . ILE A 1 81 ? -18.788 4.753 6.329 1.00 95.81 81 ILE A N 1
ATOM 696 C CA . ILE A 1 81 ? -19.852 5.736 6.072 1.00 95.81 81 ILE A CA 1
ATOM 697 C C . ILE A 1 81 ? -20.973 5.114 5.240 1.0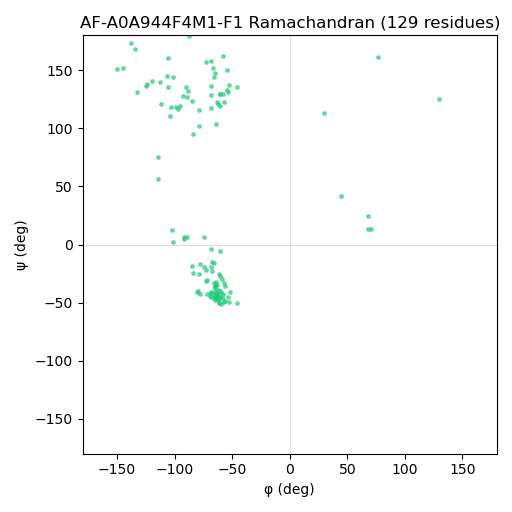0 95.81 81 ILE A C 1
ATOM 699 O O . ILE A 1 81 ? -22.140 5.247 5.596 1.00 95.81 81 ILE A O 1
ATOM 703 N N . GLY A 1 82 ? -20.632 4.379 4.176 1.00 95.31 82 GLY A N 1
ATOM 704 C CA . GLY A 1 82 ? -21.617 3.677 3.349 1.00 95.31 82 GLY A CA 1
ATOM 705 C C . GLY A 1 82 ? -22.421 2.627 4.121 1.00 95.31 82 GLY A C 1
ATOM 706 O O . GLY A 1 82 ? -23.562 2.346 3.772 1.00 95.31 82 GLY A O 1
ATOM 707 N N . ALA A 1 83 ? -21.858 2.087 5.204 1.00 95.75 83 ALA A N 1
ATOM 708 C CA . ALA A 1 83 ? -22.534 1.178 6.124 1.00 95.75 83 ALA A CA 1
ATOM 709 C C . ALA A 1 83 ? -23.269 1.889 7.283 1.00 95.75 83 ALA A C 1
ATOM 711 O O . ALA A 1 83 ? -23.728 1.211 8.203 1.00 95.75 83 ALA A O 1
ATOM 712 N N . GLY A 1 84 ? -23.345 3.227 7.287 1.00 96.12 84 GLY A N 1
ATOM 713 C CA . GLY A 1 84 ? -23.984 4.014 8.349 1.00 96.12 84 GLY A CA 1
ATOM 714 C C . GLY A 1 84 ? -23.248 3.969 9.693 1.00 96.12 84 GLY A C 1
ATOM 715 O O . GLY A 1 84 ? -23.865 4.130 10.742 1.00 96.12 84 GLY A O 1
ATOM 716 N N . ARG A 1 85 ? -21.940 3.691 9.682 1.00 94.62 85 ARG A N 1
ATOM 717 C CA . ARG A 1 85 ? -21.098 3.583 10.884 1.00 94.62 85 ARG A CA 1
ATOM 718 C C . ARG A 1 85 ? -20.197 4.805 11.032 1.00 94.62 85 ARG A C 1
ATOM 720 O O . ARG A 1 85 ? -19.903 5.482 10.049 1.00 94.62 85 ARG A O 1
ATOM 727 N N . ASP A 1 86 ? -19.699 5.023 12.251 1.00 94.31 86 ASP A N 1
ATOM 728 C CA . ASP A 1 86 ? -18.684 6.048 12.522 1.00 94.31 86 ASP A CA 1
ATOM 729 C C . ASP A 1 86 ? -17.473 5.860 11.589 1.00 94.31 86 ASP A C 1
ATOM 731 O O . ASP A 1 86 ? -16.998 4.726 11.478 1.00 94.31 86 ASP A O 1
ATOM 735 N N . PRO A 1 87 ? -16.970 6.900 10.903 1.00 92.81 87 PRO A N 1
ATOM 736 C CA . PRO A 1 87 ? -15.826 6.781 10.005 1.00 92.81 87 PRO A CA 1
ATOM 737 C C . PRO A 1 87 ? -14.557 6.229 10.676 1.00 92.81 87 PRO A C 1
ATOM 739 O O . PRO A 1 87 ? -13.818 5.480 10.031 1.00 92.81 87 PRO A O 1
ATOM 742 N N . GLU A 1 88 ? -14.337 6.536 11.958 1.00 92.69 88 GLU A N 1
ATOM 743 C CA . GLU A 1 88 ? -13.216 6.035 12.749 1.00 92.69 88 GLU A CA 1
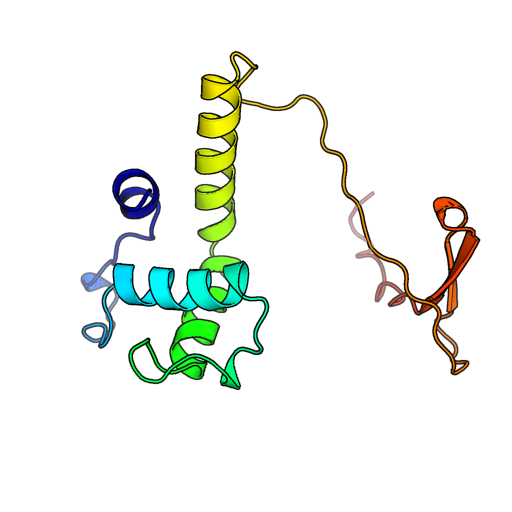ATOM 744 C C . GLU A 1 88 ? -13.678 4.846 13.620 1.00 92.69 88 GLU A C 1
ATOM 746 O O . GLU A 1 88 ? -14.591 4.958 14.440 1.00 92.69 88 GLU A O 1
ATOM 751 N N . PRO A 1 89 ? -13.119 3.640 13.443 1.00 88.56 89 PRO A N 1
ATOM 752 C CA . PRO A 1 89 ? -13.406 2.516 14.315 1.00 88.56 89 PRO A CA 1
ATOM 753 C C . PRO A 1 89 ? -12.827 2.744 15.713 1.00 88.56 89 PRO A C 1
ATOM 755 O O . PRO A 1 89 ? -11.663 3.092 15.875 1.00 88.56 89 PRO A O 1
ATOM 758 N N . SER A 1 90 ? -13.616 2.420 16.734 1.00 89.12 90 SER A N 1
ATOM 759 C CA . SER A 1 90 ? -13.164 2.396 18.128 1.00 89.12 90 SER A CA 1
ATOM 760 C C . SER A 1 90 ? -12.279 1.189 18.468 1.00 89.12 90 SER A C 1
ATOM 762 O O . SER A 1 90 ? -11.571 1.210 19.470 1.00 89.12 90 SER A O 1
ATOM 764 N N . ALA A 1 91 ? -12.320 0.127 17.656 1.00 86.81 91 ALA A N 1
ATOM 765 C CA . ALA A 1 91 ? -11.533 -1.088 17.841 1.00 86.81 91 ALA A CA 1
ATOM 766 C C . ALA A 1 91 ? -11.215 -1.760 16.497 1.00 86.81 91 ALA A C 1
ATOM 768 O O . ALA A 1 91 ? -12.000 -1.685 15.547 1.00 86.81 91 ALA A O 1
ATOM 769 N N . ALA A 1 92 ? -10.083 -2.464 16.438 1.00 84.31 92 ALA A N 1
ATOM 770 C CA . ALA A 1 92 ? -9.669 -3.273 15.296 1.00 84.31 92 ALA A CA 1
ATOM 771 C C . ALA A 1 92 ? -9.402 -4.719 15.738 1.00 84.31 92 ALA A C 1
ATOM 773 O O . ALA A 1 92 ? -8.787 -4.953 16.777 1.00 84.31 92 ALA A O 1
ATOM 774 N N . VAL A 1 93 ? -9.851 -5.688 14.937 1.00 84.69 93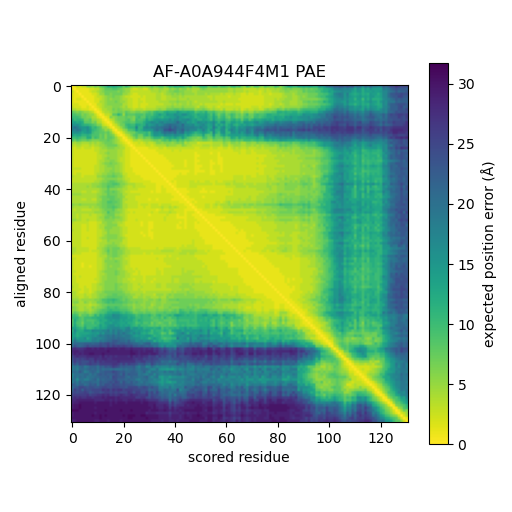 VAL A N 1
ATOM 775 C CA . VAL A 1 93 ? -9.552 -7.113 15.133 1.00 84.69 93 VAL A CA 1
ATOM 776 C C . VAL A 1 93 ? -8.482 -7.508 14.125 1.00 84.69 93 VAL A C 1
ATOM 778 O O . VAL A 1 93 ? -8.703 -7.410 12.919 1.00 84.69 93 VAL A O 1
ATOM 781 N N . ILE A 1 94 ? -7.324 -7.939 14.621 1.00 83.69 94 ILE A N 1
ATOM 782 C CA . ILE A 1 94 ? -6.214 -8.419 13.796 1.00 83.69 94 ILE A CA 1
ATOM 783 C C . ILE A 1 94 ? -6.198 -9.942 13.890 1.00 83.69 94 ILE A C 1
ATOM 785 O O . ILE A 1 94 ? -5.872 -10.492 14.941 1.00 83.69 94 ILE A O 1
ATOM 789 N N . ASP A 1 95 ? -6.546 -10.620 12.798 1.00 81.06 95 ASP A N 1
ATOM 790 C CA . ASP A 1 95 ? -6.347 -12.063 12.678 1.00 81.06 95 ASP A CA 1
ATOM 791 C C . ASP A 1 95 ? -4.972 -12.345 12.067 1.00 81.06 95 ASP A C 1
ATOM 793 O O . ASP A 1 95 ? -4.557 -11.722 11.089 1.00 81.06 95 ASP A O 1
ATOM 797 N N . ALA A 1 96 ? -4.258 -13.298 12.648 1.00 73.62 96 ALA A N 1
ATOM 798 C CA . ALA A 1 96 ? -3.009 -13.810 12.106 1.00 73.62 96 ALA A CA 1
ATOM 799 C C . ALA A 1 96 ? -3.197 -15.297 11.847 1.00 73.62 96 ALA A C 1
ATOM 801 O O . ALA A 1 96 ? -3.779 -15.977 12.680 1.00 73.62 96 ALA A O 1
ATOM 802 N N . GLN A 1 97 ? -2.667 -15.840 10.756 1.00 68.31 97 GLN A N 1
ATOM 803 C CA . GLN A 1 97 ? -2.697 -17.284 10.519 1.00 68.31 97 GLN A CA 1
ATOM 804 C C . GLN A 1 97 ? -1.469 -17.950 11.156 1.00 68.31 97 GLN A C 1
ATOM 806 O O . GLN A 1 97 ? -0.345 -17.487 10.966 1.00 68.31 97 GLN A O 1
ATOM 811 N N . SER A 1 98 ? -1.674 -19.042 11.902 1.00 71.44 98 SER A N 1
ATOM 812 C CA . SER A 1 98 ? -0.582 -19.857 12.463 1.00 71.44 98 SER A CA 1
ATOM 813 C C . SER A 1 98 ? -0.574 -21.210 11.762 1.00 71.44 98 SER A C 1
ATOM 815 O O . SER A 1 98 ? -1.570 -21.930 11.791 1.00 71.44 98 SER A O 1
ATOM 817 N N . ILE A 1 99 ? 0.543 -21.558 11.125 1.00 69.62 99 ILE A N 1
ATOM 818 C CA . ILE A 1 99 ? 0.707 -22.811 10.379 1.00 69.62 99 ILE A CA 1
ATOM 819 C C . ILE A 1 99 ? 1.599 -23.750 11.196 1.00 69.62 99 ILE A C 1
ATOM 821 O O . ILE A 1 99 ? 2.631 -23.329 11.725 1.00 69.62 99 ILE A O 1
ATOM 825 N N . LYS A 1 100 ? 1.212 -25.030 11.295 1.00 72.44 100 LYS A N 1
ATOM 826 C CA . LYS A 1 100 ? 2.044 -26.073 11.914 1.00 72.44 100 LYS A CA 1
ATOM 827 C C . LYS A 1 100 ? 3.331 -26.236 11.114 1.00 72.44 100 LYS A C 1
ATOM 829 O O . LYS A 1 100 ? 3.294 -26.544 9.928 1.00 72.44 100 LYS A O 1
ATOM 834 N N . THR A 1 101 ? 4.468 -26.062 11.772 1.00 65.38 101 THR A N 1
ATOM 835 C CA . THR A 1 101 ? 5.780 -26.288 11.158 1.00 65.38 101 THR A CA 1
ATOM 836 C C . THR A 1 101 ? 6.239 -27.720 11.420 1.00 65.38 101 THR A C 1
ATOM 838 O O . THR A 1 101 ? 6.268 -28.139 12.579 1.00 65.38 101 THR A O 1
ATOM 841 N N . SER A 1 102 ? 6.622 -28.449 10.371 1.00 66.00 102 SER A N 1
ATOM 842 C CA . SER A 1 102 ? 7.077 -29.847 10.431 1.00 66.00 102 SER A CA 1
ATOM 843 C C . SER A 1 102 ? 8.471 -30.019 11.051 1.00 66.00 102 SER A C 1
ATOM 845 O O . SER A 1 102 ? 8.709 -31.017 11.723 1.00 66.00 102 SER A O 1
ATOM 847 N N . GLU A 1 103 ? 9.370 -29.038 10.920 1.00 62.56 103 GLU A N 1
ATOM 848 C CA . GLU A 1 103 ? 10.757 -29.144 11.404 1.00 62.56 103 GLU A CA 1
ATOM 849 C C . GLU A 1 103 ? 11.022 -28.308 12.668 1.00 62.56 103 GLU A C 1
ATOM 851 O O . GLU A 1 103 ? 10.409 -27.260 12.905 1.00 62.56 103 GLU A O 1
ATOM 856 N N . GLY A 1 104 ? 11.878 -28.826 13.553 1.00 55.25 104 GLY A N 1
ATOM 857 C CA . GLY A 1 104 ? 12.180 -28.248 14.862 1.00 55.25 104 GLY A CA 1
ATOM 858 C C . GLY A 1 104 ? 13.436 -27.403 14.873 1.00 55.25 104 GLY A C 1
ATOM 859 O O . GLY A 1 104 ? 14.524 -27.916 14.672 1.00 55.25 104 GLY A O 1
ATOM 860 N N . GLY A 1 105 ? 13.273 -26.111 15.158 1.00 61.38 105 GLY A N 1
ATOM 861 C CA . GL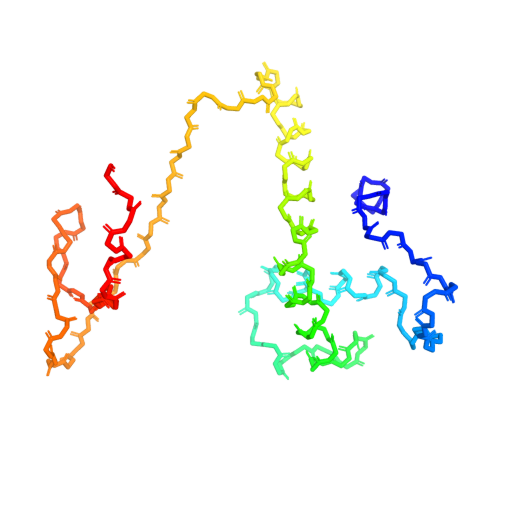Y A 1 105 ? 14.370 -25.183 15.422 1.00 61.38 105 GLY A CA 1
ATOM 862 C C . GLY A 1 105 ? 14.084 -24.317 16.649 1.00 61.38 105 GLY A C 1
ATOM 863 O O . GLY A 1 105 ? 12.954 -24.266 17.134 1.00 61.38 105 GLY A O 1
ATOM 864 N N . GLU A 1 106 ? 15.103 -23.602 17.125 1.00 64.25 106 GLU A N 1
ATOM 865 C CA . GLU A 1 106 ? 15.161 -22.863 18.406 1.00 64.25 106 GLU A CA 1
ATOM 866 C C . GLU A 1 106 ? 14.116 -21.739 18.599 1.00 64.25 106 GLU A C 1
ATOM 868 O O . GLU A 1 106 ? 14.018 -21.131 19.668 1.00 64.25 106 GLU A O 1
ATOM 873 N N . ALA A 1 107 ? 13.320 -21.440 17.573 1.00 64.38 107 ALA A N 1
ATOM 874 C CA . ALA A 1 107 ? 12.342 -20.357 17.551 1.00 64.38 107 ALA A CA 1
ATOM 875 C C . ALA A 1 107 ? 10.903 -20.897 17.463 1.00 64.38 107 ALA A C 1
ATOM 877 O O . ALA A 1 107 ? 10.163 -20.585 16.530 1.00 64.38 107 ALA A O 1
ATOM 878 N N . ARG A 1 108 ? 10.517 -21.748 18.422 1.00 68.25 108 ARG A N 1
ATOM 879 C CA . ARG 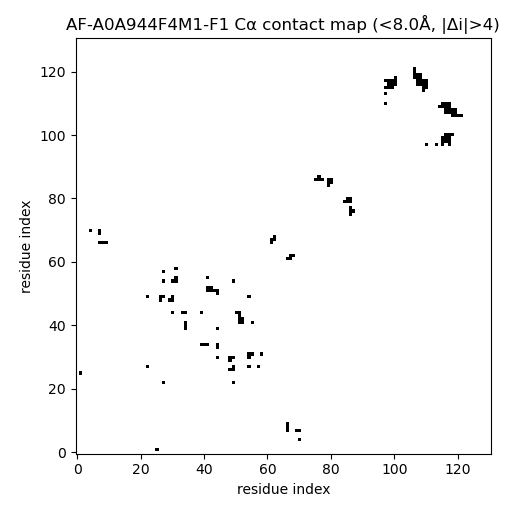A 1 108 ? 9.157 -22.298 18.558 1.00 68.25 108 ARG A CA 1
ATOM 880 C C . ARG A 1 108 ? 8.365 -21.577 19.646 1.00 68.25 108 ARG A C 1
ATOM 882 O O . ARG A 1 108 ? 8.913 -21.226 20.686 1.00 68.25 108 ARG A O 1
ATOM 889 N N . GLY A 1 109 ? 7.068 -21.409 19.403 1.00 68.88 109 GLY A N 1
ATOM 890 C CA . GLY A 1 109 ? 6.093 -20.931 20.381 1.00 68.88 109 GLY A CA 1
ATOM 891 C C . GLY A 1 109 ? 4.744 -21.619 20.181 1.00 68.88 109 GLY A C 1
ATOM 892 O O . GLY A 1 109 ? 4.418 -22.058 19.073 1.00 68.88 109 GLY A O 1
ATOM 893 N N . PHE A 1 110 ? 3.979 -21.751 21.261 1.00 76.81 110 PHE A N 1
ATOM 894 C CA . PHE A 1 110 ? 2.628 -22.300 21.222 1.00 76.81 110 PHE A CA 1
ATOM 895 C C . PHE A 1 110 ? 1.616 -21.158 21.133 1.00 76.81 110 PHE A C 1
ATOM 897 O O . PHE A 1 110 ? 1.544 -20.317 22.027 1.00 76.81 110 PHE A O 1
ATOM 904 N N . ASP A 1 111 ? 0.834 -21.137 20.056 1.00 71.44 111 ASP A N 1
ATOM 905 C CA . ASP A 1 111 ? -0.334 -20.272 19.937 1.00 71.44 111 ASP A CA 1
ATOM 906 C C . ASP A 1 111 ? -1.481 -20.907 20.729 1.00 71.44 111 ASP A C 1
ATOM 908 O O . ASP A 1 111 ? -2.100 -21.868 20.263 1.00 71.44 111 ASP A O 1
ATOM 912 N N . ALA A 1 112 ? -1.761 -20.397 21.931 1.00 75.44 112 ALA A N 1
ATOM 913 C CA . ALA A 1 112 ? -2.850 -20.909 22.761 1.00 75.44 112 ALA A CA 1
ATOM 914 C C . ALA A 1 112 ? -4.230 -20.686 22.120 1.00 75.44 112 ALA A C 1
ATOM 916 O O . ALA A 1 112 ? -5.094 -21.556 22.223 1.00 75.44 112 ALA A O 1
ATOM 917 N N . GLY A 1 113 ? -4.414 -19.575 21.398 1.00 77.00 113 GLY A N 1
ATOM 918 C CA . GLY A 1 113 ? -5.668 -19.264 20.710 1.00 77.00 113 GLY A CA 1
ATOM 919 C C . GLY A 1 113 ? -5.978 -20.262 19.595 1.00 77.00 113 GLY A C 1
ATOM 920 O O . GLY A 1 113 ? -7.124 -20.674 19.429 1.00 77.00 113 GLY A O 1
ATOM 921 N N . LYS A 1 114 ? -4.949 -20.722 18.872 1.00 73.19 114 LYS A N 1
ATOM 922 C CA . LYS A 1 114 ? -5.097 -21.709 17.783 1.00 73.19 114 LYS A CA 1
ATOM 923 C C . LYS A 1 114 ? -4.713 -23.134 18.159 1.00 73.19 114 LYS A C 1
ATOM 925 O O . LYS A 1 114 ? -4.729 -24.018 17.300 1.00 73.19 114 LYS A O 1
ATOM 930 N N . ARG A 1 115 ? -4.335 -23.363 19.419 1.00 80.12 115 ARG A N 1
ATOM 931 C CA . ARG A 1 115 ? -3.826 -24.641 19.943 1.00 80.12 115 ARG A CA 1
ATOM 932 C C . ARG A 1 115 ? -2.793 -25.280 19.009 1.00 80.12 115 ARG A C 1
ATOM 934 O O . ARG A 1 115 ? -2.834 -26.478 18.728 1.00 80.12 115 ARG A O 1
ATOM 941 N N . THR A 1 116 ? -1.908 -24.451 18.461 1.00 72.50 116 THR A N 1
ATOM 942 C CA . THR A 1 116 ? -0.994 -24.839 17.386 1.00 72.50 116 THR A CA 1
ATOM 943 C C . THR A 1 116 ? 0.421 -24.385 17.706 1.00 72.50 116 THR A C 1
ATOM 945 O O . THR A 1 116 ? 0.660 -23.227 18.037 1.00 72.50 116 THR A O 1
ATOM 948 N N . THR A 1 117 ? 1.376 -25.303 17.572 1.00 71.81 117 THR A N 1
ATOM 949 C CA . THR A 1 117 ? 2.805 -25.005 17.688 1.00 71.81 117 THR A CA 1
ATOM 950 C C . THR A 1 117 ? 3.334 -24.517 16.343 1.00 71.81 117 THR A C 1
ATOM 952 O O . THR A 1 117 ? 3.218 -25.220 15.337 1.00 71.81 117 THR A O 1
ATOM 955 N N . GLY A 1 118 ? 3.921 -23.322 16.329 1.00 70.25 118 GLY A N 1
ATOM 956 C CA . GLY A 1 118 ? 4.464 -22.693 15.127 1.00 70.25 118 GLY A CA 1
ATOM 957 C C . GLY A 1 118 ? 5.811 -22.025 15.384 1.00 70.25 118 GLY A C 1
ATOM 958 O O . GLY A 1 118 ? 6.293 -21.943 16.519 1.00 70.25 118 GLY A O 1
ATOM 959 N N . ARG A 1 119 ? 6.439 -21.554 14.305 1.00 65.38 119 ARG A N 1
ATOM 960 C CA . ARG A 1 119 ? 7.684 -20.786 14.372 1.00 65.38 119 ARG A CA 1
ATOM 961 C C . ARG A 1 119 ? 7.360 -19.302 14.515 1.00 65.38 119 ARG A C 1
ATOM 963 O O . ARG A 1 119 ? 6.644 -18.758 13.681 1.00 65.38 119 ARG A O 1
ATOM 970 N N . TYR A 1 120 ? 7.928 -18.648 15.522 1.00 61.41 120 TYR A N 1
ATOM 971 C CA . TYR A 1 120 ? 7.850 -17.193 15.679 1.00 61.41 120 TYR A CA 1
ATOM 972 C C . TYR A 1 120 ? 9.237 -16.590 15.484 1.00 61.41 120 TYR A C 1
ATOM 974 O O . TYR A 1 120 ? 10.230 -17.151 15.945 1.00 61.41 120 TYR A O 1
ATOM 982 N N . LEU A 1 121 ? 9.327 -15.444 14.810 1.00 54.09 121 LEU A N 1
ATOM 983 C CA . LEU A 1 121 ? 10.561 -14.663 14.808 1.00 54.09 121 LEU A CA 1
ATOM 984 C C . LEU A 1 121 ? 10.755 -14.111 16.222 1.00 54.09 121 LEU A C 1
ATOM 986 O O . LEU A 1 121 ? 9.914 -13.354 16.706 1.00 54.09 121 LEU A O 1
ATOM 990 N N . LYS A 1 122 ? 11.840 -14.501 16.904 1.00 47.22 122 LYS A N 1
ATOM 991 C CA . LYS A 1 122 ? 12.200 -13.858 18.172 1.00 47.22 122 LYS A CA 1
ATOM 992 C C . LYS A 1 122 ? 12.441 -12.371 17.881 1.00 47.22 122 LYS A C 1
ATOM 994 O O . LYS A 1 122 ? 13.203 -12.082 16.956 1.00 47.22 122 LYS A O 1
ATOM 999 N N . PRO A 1 123 ? 11.825 -11.437 18.627 1.00 46.88 123 PRO A N 1
ATOM 1000 C CA . PRO A 1 123 ? 12.144 -10.030 18.469 1.00 46.88 123 PRO A CA 1
ATOM 1001 C C . PRO A 1 123 ? 13.645 -9.849 18.712 1.00 46.88 123 PRO A C 1
ATOM 1003 O O . PRO A 1 123 ? 14.166 -10.223 19.765 1.00 46.88 123 PRO A O 1
ATOM 1006 N N . THR A 1 124 ? 14.366 -9.301 17.737 1.00 48.53 124 THR A N 1
ATOM 1007 C CA . THR A 1 124 ? 15.719 -8.795 17.961 1.00 48.53 124 THR A CA 1
ATOM 1008 C C . THR A 1 124 ? 15.601 -7.629 18.932 1.00 48.53 124 THR A C 1
ATOM 1010 O O . THR A 1 124 ? 15.113 -6.584 18.526 1.00 48.53 124 THR A O 1
ATOM 1013 N N . ARG A 1 125 ? 15.965 -7.870 20.201 1.00 40.56 125 ARG A N 1
ATOM 1014 C CA . ARG A 1 125 ? 16.171 -6.923 21.317 1.00 40.56 125 ARG A CA 1
ATOM 1015 C C . ARG A 1 125 ? 15.325 -5.639 21.268 1.00 40.56 125 ARG A C 1
ATOM 1017 O O . ARG A 1 125 ? 15.566 -4.751 20.459 1.00 40.56 125 ARG A O 1
ATOM 1024 N N . ALA A 1 126 ? 14.408 -5.514 22.226 1.00 46.00 126 ALA A N 1
ATOM 1025 C CA . ALA A 1 126 ? 13.745 -4.254 22.545 1.00 46.00 126 ALA A CA 1
ATOM 1026 C C . ALA A 1 126 ? 14.760 -3.097 22.641 1.00 46.00 126 ALA A C 1
ATOM 1028 O O . ALA A 1 126 ? 15.829 -3.247 23.239 1.00 46.00 126 ALA A O 1
ATOM 1029 N N . CYS A 1 127 ? 14.416 -1.958 22.035 1.00 39.59 127 CYS A N 1
ATOM 1030 C CA . CYS A 1 127 ? 15.149 -0.708 22.194 1.00 39.59 127 CYS A CA 1
ATOM 1031 C C . CYS A 1 127 ? 15.078 -0.298 23.682 1.00 39.59 127 CYS A C 1
ATOM 1033 O O . CYS A 1 127 ? 13.964 -0.144 24.185 1.00 39.59 127 CYS A O 1
ATOM 1035 N N . PRO A 1 128 ? 16.201 -0.135 24.407 1.00 40.91 128 PRO A N 1
ATOM 1036 C CA . PRO A 1 128 ? 16.181 0.087 25.860 1.00 40.91 128 PRO A CA 1
ATOM 1037 C C . PRO A 1 128 ? 15.596 1.431 26.319 1.00 40.91 128 PRO A C 1
ATOM 1039 O O . PRO A 1 128 ? 15.523 1.670 27.517 1.00 40.91 128 PRO A O 1
ATOM 1042 N N . SER A 1 129 ? 15.224 2.330 25.404 1.00 41.06 129 SER A N 1
ATOM 1043 C CA . SER A 1 129 ? 14.869 3.720 25.723 1.00 41.06 129 SER A CA 1
ATOM 1044 C C . SER A 1 129 ? 13.366 4.014 25.732 1.00 41.06 129 SER A C 1
ATOM 1046 O O . SER A 1 129 ? 12.983 5.179 25.708 1.00 41.06 129 SER A O 1
ATOM 1048 N N . CYS A 1 130 ? 12.511 2.993 25.709 1.00 43.69 130 CYS A N 1
ATOM 1049 C CA . CYS A 1 130 ? 11.065 3.169 25.839 1.00 43.69 130 CYS A CA 1
ATOM 1050 C C . CYS A 1 130 ? 10.583 2.517 27.137 1.00 43.69 130 CYS A C 1
ATOM 1052 O O . CYS A 1 130 ? 10.008 1.430 27.109 1.00 43.69 130 CYS A O 1
ATOM 1054 N N . VAL A 1 131 ? 10.856 3.193 28.254 1.00 48.91 131 VAL A N 1
ATOM 1055 C CA . VAL A 1 131 ? 10.105 3.111 29.514 1.00 48.91 131 VAL A CA 1
ATOM 1056 C C . VAL A 1 131 ? 9.929 4.534 30.019 1.00 48.91 131 VAL A C 1
ATOM 1058 O O . VAL A 1 131 ? 10.927 5.285 29.931 1.00 48.91 131 VAL A O 1
#

Radius of gyration: 19.9 Å; Cα contacts (8 Å, |Δi|>4): 82; chains: 1; bounding box: 40×50×50 Å

pLDDT: mean 81.88, std 15.97, range [39.59, 96.56]

Secondary structure (DSSP, 8-state):
-HHHHGGGSPP--GGG--PPPSS-HHHHHHHHHHHHHH---GGG--TTS--HHHHHHHHHHHHHTTHHHHHHHHHHHHHHHHTTS-SS-S-----------SS--S-EEEETTTTEEEE-PPP----TT--

Mean predicted aligned error: 10.96 Å

Nearest PDB structures (foldseek):
  5mq0-assembly1_O  TM=3.177E-01  e=6.549E+00  Saccharomyces cerevisiae
  6smu-assembly1_A  TM=4.650E-01  e=9.675E+00  Human immunodeficiency virus 1

Foldseek 3Di:
DCVQLVVLPDDDDCVVPDDDDPDDPVLLVVQLVVCVVVVDDLCPGDPVGDRSVVSVVVVVVCVVVCSVVSVVLSVQLVVQVVVVHHSDDPDDDDDDDFDADPDDDPQWDQDPVVRHIHGDDDPPDDDPPDD

Solvent-accessible surface area (backbone atoms only — not comparable to full-atom values): 8503 Å² total; per-residue (Å²): 110,65,81,69,44,59,81,62,49,84,79,81,62,69,85,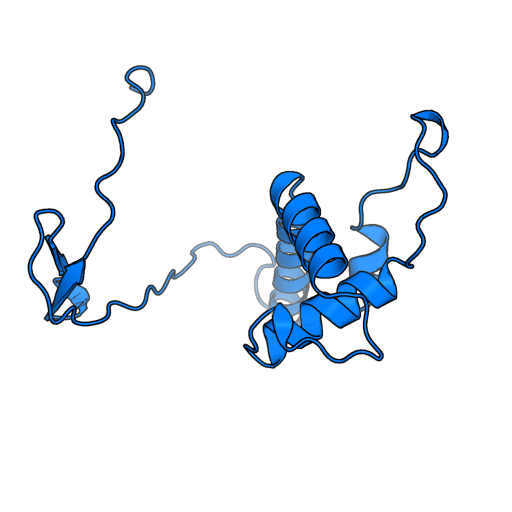77,56,72,78,84,71,95,64,58,71,65,51,45,48,53,39,47,47,49,37,70,72,68,68,54,60,59,89,70,54,58,84,92,45,55,59,40,68,60,35,50,50,50,53,53,50,34,56,74,71,46,40,51,56,56,47,49,50,53,53,52,27,52,56,27,46,77,68,77,40,67,57,71,74,95,72,83,86,85,86,79,91,84,61,76,57,93,75,91,62,100,43,66,47,74,40,75,92,74,74,39,56,24,75,48,85,75,80,82,70,82,71,89,82,81,123

Sequence (131 aa):
MWEVIQPLLPVRDLRKGGGVRKYGDRLVLDSVFYVLRSGCQWRMLPRDLMPWDAAHRWFTKWRRDGTWDRVHDELRRQVRIGAGRDPEPSAAVIDAQSIKTSEGGEARGFDAGKRTTGRYLKPTRACPSCV